Protein AF-A0A4R2PCA8-F1 (afdb_monomer)

Organism: NCBI:txid442528

Structure (mmCIF, N/CA/C/O backbone):
data_AF-A0A4R2PCA8-F1
#
_entry.id   AF-A0A4R2PCA8-F1
#
loop_
_atom_site.group_PDB
_atom_site.id
_atom_site.type_symbol
_atom_site.label_atom_id
_atom_site.label_alt_id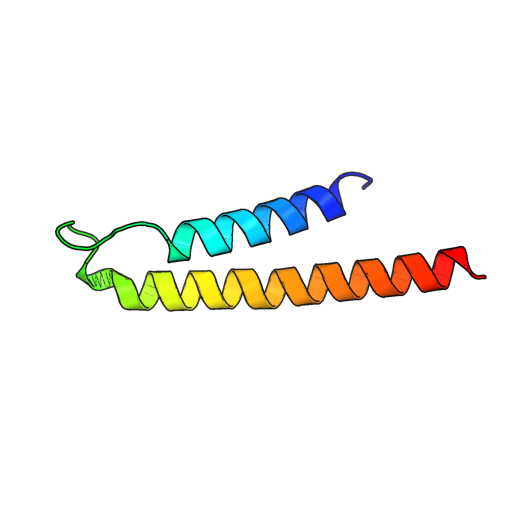
_atom_site.label_comp_id
_atom_site.label_asym_id
_atom_site.label_entity_id
_atom_site.label_seq_id
_atom_site.pdbx_PDB_ins_code
_atom_site.Cartn_x
_atom_site.Cartn_y
_atom_site.Cartn_z
_atom_site.occupancy
_atom_site.B_iso_or_equiv
_atom_site.auth_seq_id
_atom_site.auth_comp_id
_atom_site.auth_asym_id
_atom_site.auth_atom_id
_atom_site.pdbx_PDB_model_num
ATOM 1 N N . MET A 1 1 ? -11.533 12.785 8.709 1.00 52.66 1 MET A N 1
ATOM 2 C CA . MET A 1 1 ? -11.180 11.355 8.521 1.00 52.66 1 MET A CA 1
ATOM 3 C C . MET A 1 1 ? -12.222 10.566 7.709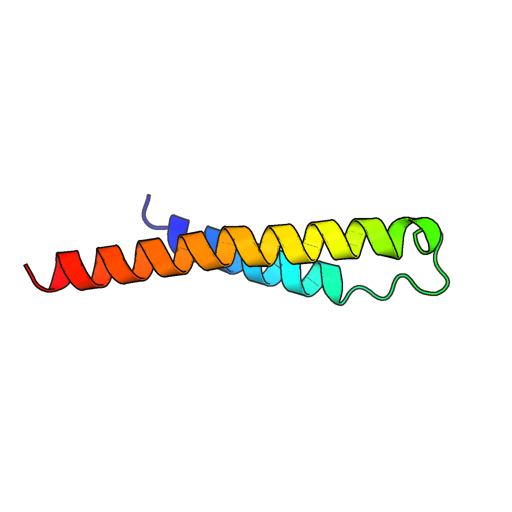 1.00 52.66 1 MET A C 1
ATOM 5 O O . MET A 1 1 ? -12.007 9.395 7.440 1.00 52.66 1 MET A O 1
ATOM 9 N N . GLU A 1 2 ? -13.300 11.193 7.222 1.00 54.19 2 GLU A N 1
ATOM 10 C CA . GLU A 1 2 ? -14.429 10.518 6.545 1.00 54.19 2 GLU A CA 1
ATOM 11 C C . GLU A 1 2 ? -14.160 10.094 5.085 1.00 54.19 2 GLU A C 1
ATOM 13 O O . GLU A 1 2 ? -14.987 9.439 4.462 1.00 54.19 2 GLU A O 1
ATOM 18 N N . ARG A 1 3 ? -12.990 10.437 4.525 1.00 61.69 3 ARG A N 1
ATOM 19 C CA . ARG A 1 3 ? -12.619 10.146 3.123 1.00 61.69 3 ARG A CA 1
ATOM 20 C C . ARG A 1 3 ? -11.584 9.026 2.972 1.00 61.69 3 ARG A C 1
ATOM 22 O O . ARG A 1 3 ? -11.219 8.687 1.852 1.00 61.69 3 ARG A O 1
ATOM 29 N N . LEU A 1 4 ? -11.114 8.450 4.081 1.00 70.50 4 LEU A N 1
ATOM 30 C CA . LEU A 1 4 ? -10.091 7.396 4.075 1.00 70.50 4 LEU A CA 1
ATOM 31 C C . LEU A 1 4 ? -10.530 6.131 3.307 1.00 70.50 4 LEU A C 1
ATOM 33 O O . LEU A 1 4 ? -9.739 5.654 2.498 1.00 70.50 4 LEU A O 1
ATOM 37 N N . PRO A 1 5 ? -11.776 5.622 3.443 1.00 72.19 5 PRO A N 1
ATOM 38 C C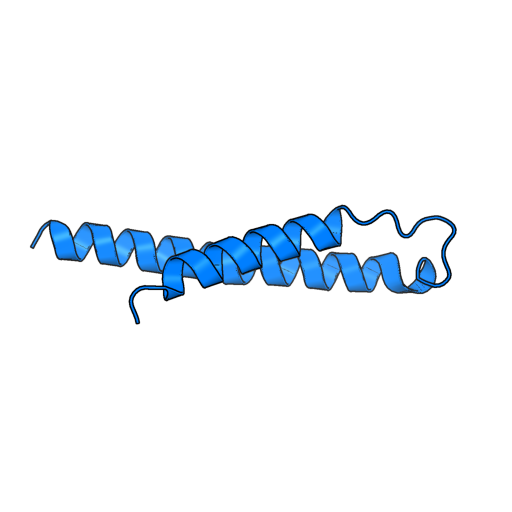A . PRO A 1 5 ? -12.208 4.430 2.704 1.00 72.19 5 PRO A CA 1
ATOM 39 C C . PRO A 1 5 ? -12.219 4.639 1.183 1.00 72.19 5 PRO A C 1
ATOM 41 O O . PRO A 1 5 ? -11.794 3.766 0.433 1.00 72.19 5 PRO A O 1
ATOM 44 N N . LEU A 1 6 ? -12.650 5.825 0.733 1.00 73.44 6 LEU A N 1
ATOM 45 C CA . LEU A 1 6 ? -12.629 6.232 -0.677 1.00 73.44 6 LEU A CA 1
ATOM 46 C C . LEU A 1 6 ? -11.201 6.350 -1.215 1.00 73.44 6 LEU A C 1
ATOM 48 O O . LEU A 1 6 ? -10.945 5.952 -2.347 1.00 73.44 6 LEU A O 1
ATOM 52 N N . LEU A 1 7 ? -10.274 6.870 -0.404 1.00 76.31 7 LEU A N 1
ATOM 53 C CA . LEU A 1 7 ? -8.866 6.978 -0.776 1.00 76.31 7 LEU A CA 1
ATOM 54 C C . LEU A 1 7 ? -8.236 5.592 -0.954 1.00 76.31 7 LEU A C 1
ATOM 56 O O . LEU A 1 7 ? -7.605 5.341 -1.974 1.00 76.31 7 LEU A O 1
ATOM 60 N N . TYR A 1 8 ? -8.474 4.668 -0.017 1.00 76.94 8 TYR A N 1
ATOM 61 C CA . TYR A 1 8 ? -7.992 3.291 -0.137 1.00 76.94 8 TYR A CA 1
ATOM 62 C C . TYR A 1 8 ? -8.590 2.579 -1.352 1.00 76.94 8 TYR A C 1
ATOM 64 O O . TYR A 1 8 ? -7.868 1.900 -2.080 1.00 76.94 8 TYR A O 1
ATOM 72 N N . PHE A 1 9 ? -9.883 2.774 -1.617 1.00 79.06 9 PHE A N 1
ATOM 73 C CA . PHE A 1 9 ? -10.535 2.214 -2.799 1.00 79.06 9 PHE A CA 1
ATOM 74 C C . PHE A 1 9 ? -9.937 2.763 -4.103 1.00 79.06 9 PHE A C 1
ATOM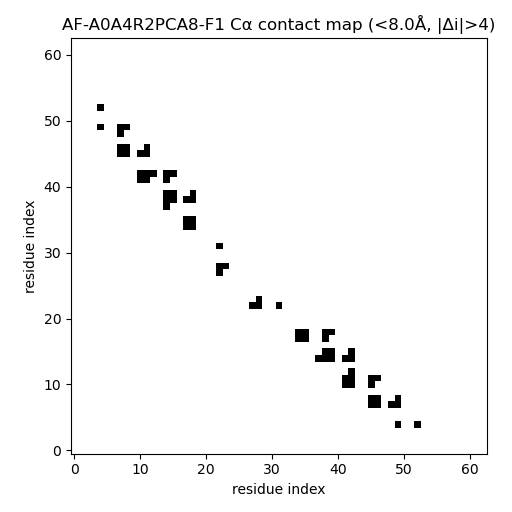 76 O O . PHE A 1 9 ? -9.634 1.993 -5.013 1.00 79.06 9 PHE A O 1
ATOM 83 N N . ALA A 1 10 ? -9.690 4.075 -4.175 1.00 81.94 10 ALA A N 1
ATOM 84 C CA . ALA A 1 10 ? -9.021 4.700 -5.314 1.00 81.94 10 ALA A CA 1
ATOM 85 C C . ALA A 1 10 ? -7.585 4.176 -5.501 1.00 81.94 10 ALA A C 1
ATOM 87 O O . ALA A 1 10 ? -7.166 3.961 -6.636 1.00 81.94 10 ALA A O 1
ATOM 88 N N . CYS A 1 11 ? -6.853 3.903 -4.415 1.00 81.00 11 CYS A N 1
ATOM 89 C CA . CYS A 1 11 ? -5.527 3.281 -4.474 1.00 81.00 11 CYS A CA 1
ATOM 90 C C . CYS A 1 11 ? -5.567 1.849 -5.031 1.00 81.00 11 CYS A C 1
ATOM 92 O O . CYS A 1 11 ? -4.719 1.503 -5.851 1.00 81.00 11 CYS A O 1
ATOM 94 N N . VAL A 1 12 ? -6.559 1.032 -4.653 1.00 85.06 12 VAL A N 1
ATOM 95 C CA . VAL A 1 12 ? -6.754 -0.302 -5.256 1.00 85.06 12 VAL A CA 1
ATOM 96 C C . VAL A 1 12 ? -7.043 -0.179 -6.753 1.00 85.06 12 VAL A C 1
ATOM 98 O O . VAL A 1 12 ? -6.454 -0.899 -7.558 1.00 85.06 12 VAL A O 1
ATOM 101 N N . LEU A 1 13 ? -7.906 0.764 -7.140 1.00 84.19 13 LEU A N 1
ATOM 102 C CA . LEU A 1 13 ? -8.258 1.003 -8.541 1.00 84.19 13 LEU A CA 1
ATOM 103 C C . LEU A 1 13 ? -7.048 1.465 -9.367 1.00 84.19 13 LEU A C 1
ATOM 105 O O . LEU A 1 13 ? -6.845 0.990 -10.482 1.00 84.19 13 LEU A O 1
ATOM 109 N N . ALA A 1 14 ? -6.213 2.339 -8.801 1.00 83.19 14 ALA A N 1
ATOM 110 C CA . ALA A 1 14 ? -4.964 2.785 -9.410 1.00 83.19 14 ALA A CA 1
ATOM 111 C C . ALA A 1 14 ? -3.942 1.644 -9.549 1.00 83.19 14 ALA A C 1
ATOM 113 O O . ALA A 1 14 ? -3.280 1.548 -10.579 1.00 83.19 14 ALA A O 1
ATOM 114 N N . GLY A 1 15 ? -3.848 0.745 -8.562 1.00 82.94 15 GLY A N 1
ATOM 115 C CA . GLY A 1 15 ? -3.000 -0.447 -8.643 1.00 82.94 15 GLY A CA 1
ATOM 116 C C . GLY A 1 15 ? -3.424 -1.393 -9.771 1.00 82.94 15 GLY A C 1
ATOM 117 O O . GLY A 1 15 ? -2.587 -1.837 -10.551 1.00 82.94 15 GLY A O 1
ATOM 118 N N . PHE A 1 16 ? -4.730 -1.625 -9.934 1.00 82.56 16 PHE A N 1
ATOM 119 C CA . PHE A 1 16 ? -5.261 -2.382 -11.074 1.00 82.56 16 PHE A CA 1
ATOM 120 C C . PHE A 1 16 ? -5.055 -1.674 -12.416 1.00 82.56 16 PHE A C 1
ATOM 122 O O . PHE A 1 16 ? -4.821 -2.339 -13.424 1.00 82.56 16 PHE A O 1
ATOM 129 N N . ALA A 1 17 ? -5.149 -0.343 -12.442 1.00 83.38 17 ALA A N 1
ATOM 130 C CA . ALA A 1 17 ? -4.868 0.436 -13.640 1.00 83.38 17 ALA A CA 1
ATOM 131 C C . ALA A 1 17 ? -3.402 0.282 -14.057 1.00 83.38 17 ALA A C 1
ATOM 133 O O . ALA A 1 17 ? -3.152 0.070 -15.237 1.00 83.38 17 ALA A O 1
ATOM 134 N N . LEU A 1 18 ? -2.466 0.298 -13.100 1.00 80.75 18 LEU A N 1
ATOM 135 C CA . LEU A 1 18 ? -1.034 0.112 -13.350 1.00 80.75 18 LEU A CA 1
ATOM 136 C C . LEU A 1 18 ? -0.729 -1.252 -13.992 1.00 80.75 18 LEU A C 1
ATOM 138 O O . LEU A 1 18 ? 0.005 -1.293 -14.971 1.00 80.75 18 LEU A O 1
ATOM 142 N N . LEU A 1 19 ? -1.377 -2.327 -13.523 1.00 79.56 19 LEU A N 1
ATOM 143 C CA . LEU A 1 19 ? -1.284 -3.677 -14.114 1.00 79.56 19 LEU A CA 1
ATOM 144 C C . LEU A 1 19 ? -1.878 -3.785 -15.527 1.00 79.56 19 LEU A C 1
ATOM 146 O O . LEU A 1 19 ? -1.628 -4.744 -16.249 1.00 79.56 19 LEU A O 1
ATOM 150 N N . LYS A 1 20 ? -2.742 -2.845 -15.915 1.00 77.94 20 LYS A N 1
ATOM 151 C CA . LYS A 1 20 ? -3.418 -2.833 -17.220 1.00 77.94 20 LYS A CA 1
ATOM 152 C C . LYS A 1 20 ? -2.808 -1.827 -18.194 1.00 77.94 20 LYS A C 1
ATOM 154 O O . LYS A 1 20 ? -3.321 -1.714 -19.308 1.00 77.94 20 LYS A O 1
ATOM 159 N N . VAL A 1 21 ? -1.752 -1.102 -17.810 1.00 78.25 21 VAL A N 1
ATOM 160 C CA . VAL A 1 21 ? -1.066 -0.174 -18.716 1.00 78.25 21 VAL A CA 1
ATOM 161 C C . VAL A 1 21 ? -0.291 -0.987 -19.757 1.00 78.25 21 VAL A C 1
ATOM 163 O O . VAL A 1 21 ? 0.622 -1.723 -19.389 1.00 78.25 21 VAL A O 1
ATOM 166 N N . PRO A 1 22 ? -0.603 -0.857 -21.059 1.00 71.56 22 PRO A N 1
ATOM 167 C CA . PRO A 1 22 ? 0.169 -1.523 -22.094 1.00 71.56 22 PRO A CA 1
ATOM 168 C C . PRO A 1 22 ? 1.547 -0.860 -22.195 1.00 71.56 22 PRO A C 1
ATOM 170 O O . PRO A 1 22 ? 1.687 0.226 -22.755 1.00 71.56 22 PRO A O 1
ATOM 173 N N . VAL A 1 23 ? 2.572 -1.511 -21.645 1.00 71.50 23 VAL A N 1
ATOM 174 C CA . VAL A 1 23 ? 3.975 -1.073 -21.766 1.00 71.50 23 VAL A CA 1
ATOM 175 C C . VAL A 1 23 ? 4.710 -1.725 -22.938 1.00 71.50 23 VAL A C 1
ATOM 177 O O . VAL A 1 23 ? 5.812 -1.298 -23.295 1.00 71.50 23 VAL A O 1
ATOM 180 N N . GLY A 1 24 ? 4.085 -2.711 -23.588 1.00 64.44 24 GLY A N 1
ATOM 181 C CA . GLY A 1 24 ? 4.611 -3.377 -24.777 1.00 64.44 24 GLY A CA 1
ATOM 182 C C . GLY A 1 24 ? 4.887 -2.388 -25.914 1.00 64.44 24 GLY A C 1
ATOM 183 O O . GLY A 1 24 ? 4.003 -1.646 -26.334 1.00 64.44 24 GLY A O 1
ATOM 184 N N . GLY A 1 25 ? 6.128 -2.371 -26.407 1.00 66.31 25 GLY A N 1
ATOM 185 C CA . GLY A 1 25 ? 6.570 -1.471 -27.481 1.00 66.31 25 GLY A CA 1
ATOM 186 C C . GLY A 1 25 ? 6.981 -0.063 -27.030 1.00 66.31 25 GLY A C 1
ATOM 187 O O . GLY A 1 25 ? 7.290 0.771 -27.877 1.00 66.31 25 GLY A O 1
ATOM 188 N N . THR A 1 26 ? 7.020 0.211 -25.720 1.00 76.12 26 THR A N 1
ATOM 189 C CA . THR A 1 26 ? 7.463 1.501 -25.160 1.00 76.12 26 THR A CA 1
ATOM 190 C C . THR A 1 26 ? 8.830 1.395 -24.473 1.00 76.12 26 THR A C 1
ATOM 192 O O . THR A 1 26 ? 9.307 0.302 -24.173 1.00 76.12 26 THR A O 1
ATOM 195 N N . PHE A 1 27 ? 9.452 2.537 -24.151 1.00 70.06 27 PHE A N 1
ATOM 196 C CA . PHE A 1 27 ? 10.697 2.609 -23.364 1.00 70.06 27 PHE A CA 1
ATOM 197 C C . PHE A 1 27 ? 10.585 1.946 -21.972 1.00 70.06 27 PHE A C 1
ATOM 199 O O . PHE A 1 27 ? 11.592 1.613 -21.356 1.00 70.06 27 PHE A O 1
ATOM 206 N N . LEU A 1 28 ? 9.359 1.720 -21.487 1.00 67.62 28 LEU A N 1
ATOM 207 C CA . LEU A 1 28 ? 9.067 1.073 -20.207 1.00 67.62 28 LEU A CA 1
ATOM 208 C C . LEU A 1 28 ? 8.942 -0.456 -20.310 1.00 67.62 28 LEU A C 1
ATOM 210 O O . LEU A 1 28 ? 8.749 -1.103 -19.286 1.00 67.62 28 LEU A O 1
ATOM 214 N N . ALA A 1 29 ? 9.106 -1.054 -21.496 1.00 73.88 29 ALA A N 1
ATOM 215 C CA . ALA A 1 29 ? 9.036 -2.507 -21.676 1.00 73.88 29 ALA A CA 1
ATOM 216 C C . ALA A 1 29 ? 10.077 -3.278 -20.835 1.00 73.88 29 ALA A C 1
ATOM 218 O O . ALA A 1 29 ? 9.837 -4.411 -20.4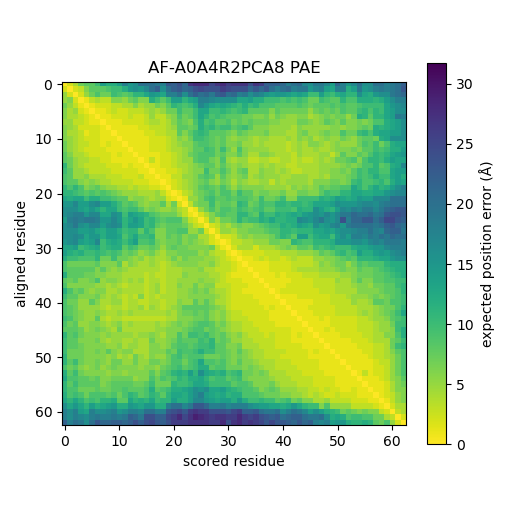39 1.00 73.88 29 ALA A O 1
ATOM 219 N N . GLY A 1 30 ? 11.220 -2.662 -20.505 1.00 77.81 30 GLY A N 1
ATOM 220 C CA . GLY A 1 30 ? 12.209 -3.255 -19.591 1.00 77.81 30 GLY A CA 1
ATOM 221 C C . GLY A 1 30 ? 11.813 -3.210 -18.108 1.00 77.81 30 GLY A C 1
ATOM 222 O O . GLY A 1 30 ? 12.441 -3.870 -17.286 1.00 77.81 30 GLY A O 1
ATOM 223 N N . LEU A 1 31 ? 10.787 -2.432 -17.758 1.00 79.25 31 LEU A N 1
ATOM 224 C CA . LEU A 1 31 ? 10.279 -2.248 -16.394 1.00 79.25 31 LEU A CA 1
ATOM 225 C C . LEU A 1 31 ? 8.945 -2.967 -16.165 1.00 79.25 31 LEU A C 1
ATOM 227 O O . LEU A 1 31 ? 8.387 -2.850 -15.078 1.00 79.25 31 LEU A O 1
ATOM 231 N N . ASP A 1 32 ? 8.459 -3.716 -17.156 1.00 80.56 32 ASP A N 1
ATOM 232 C CA . ASP A 1 32 ? 7.173 -4.420 -17.130 1.00 80.56 32 ASP A CA 1
ATOM 233 C C . ASP A 1 32 ? 7.028 -5.273 -15.859 1.00 80.56 32 ASP A C 1
ATOM 235 O O . ASP A 1 32 ? 6.137 -5.069 -15.039 1.00 80.56 32 ASP A O 1
ATOM 239 N N . GLN A 1 33 ? 8.042 -6.095 -15.576 1.00 81.94 33 GLN A N 1
ATOM 240 C CA . GLN A 1 33 ? 8.085 -6.925 -14.372 1.00 81.94 33 GLN A CA 1
ATOM 241 C C . GLN A 1 33 ? 8.069 -6.108 -13.065 1.00 81.94 33 GLN A C 1
ATOM 243 O O . GLN A 1 33 ? 7.496 -6.541 -12.067 1.00 81.94 33 GLN A O 1
ATOM 248 N N . VAL A 1 34 ? 8.693 -4.926 -13.042 1.00 85.56 34 VAL A N 1
ATOM 249 C CA . VAL A 1 34 ? 8.715 -4.055 -11.853 1.00 85.56 34 VAL A CA 1
ATOM 250 C C . VAL A 1 34 ? 7.345 -3.411 -11.638 1.00 85.56 34 VAL A C 1
ATOM 252 O O . VAL A 1 34 ? 6.872 -3.345 -10.502 1.00 85.56 34 VAL A O 1
ATOM 255 N N . LEU A 1 35 ? 6.700 -2.962 -12.716 1.00 83.81 35 LEU A N 1
ATOM 256 C CA . LEU A 1 35 ? 5.358 -2.380 -12.689 1.00 83.81 35 LEU A CA 1
ATOM 257 C C . LEU A 1 35 ? 4.317 -3.408 -12.242 1.00 83.81 35 LEU A C 1
ATOM 259 O O . LEU A 1 35 ? 3.476 -3.080 -11.401 1.00 83.81 35 LEU A O 1
ATOM 263 N N . ASP A 1 36 ? 4.437 -4.651 -12.705 1.00 84.62 36 ASP A N 1
ATOM 264 C CA . ASP A 1 36 ? 3.577 -5.754 -12.279 1.00 84.62 36 ASP A CA 1
ATOM 265 C C . ASP A 1 36 ? 3.729 -6.066 -10.789 1.00 84.62 36 ASP A C 1
ATOM 267 O O . ASP A 1 36 ? 2.74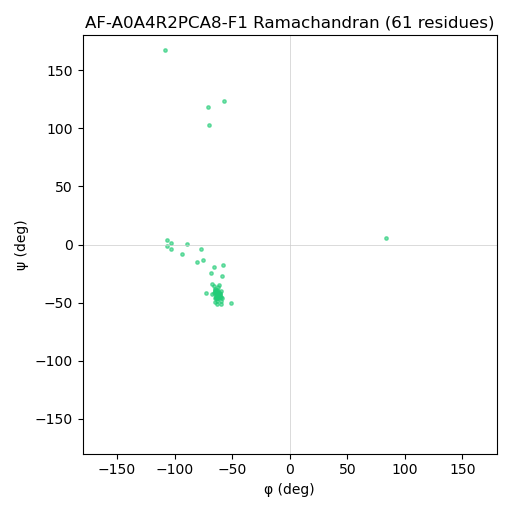0 -6.127 -10.052 1.00 84.62 36 ASP A O 1
ATOM 271 N N . ILE A 1 37 ? 4.965 -6.191 -10.297 1.00 87.94 37 ILE A N 1
ATOM 272 C CA . ILE A 1 37 ? 5.223 -6.438 -8.871 1.00 87.94 37 ILE A CA 1
ATOM 273 C C . ILE A 1 37 ? 4.649 -5.299 -8.017 1.00 87.94 37 ILE A C 1
ATOM 275 O O . ILE A 1 37 ? 3.980 -5.551 -7.011 1.00 87.94 37 ILE A O 1
ATOM 279 N N . MET A 1 38 ? 4.865 -4.047 -8.426 1.00 87.25 38 MET A N 1
ATOM 280 C CA . MET A 1 38 ? 4.356 -2.874 -7.712 1.00 87.25 38 MET A CA 1
ATOM 281 C C . MET A 1 38 ? 2.826 -2.803 -7.731 1.00 87.25 38 MET A C 1
ATOM 283 O O . MET A 1 38 ? 2.218 -2.514 -6.698 1.00 87.25 38 MET A O 1
ATOM 287 N N . GLY A 1 39 ? 2.195 -3.101 -8.868 1.00 85.19 39 GLY A N 1
ATOM 288 C CA . GLY A 1 39 ? 0.741 -3.132 -9.005 1.00 85.19 39 GLY A CA 1
ATOM 289 C C . GLY A 1 39 ? 0.103 -4.222 -8.143 1.00 85.19 39 GLY A C 1
ATOM 290 O O . GLY A 1 39 ? -0.833 -3.941 -7.391 1.00 85.19 39 GLY A O 1
ATOM 291 N N . ILE A 1 40 ? 0.654 -5.439 -8.168 1.00 88.12 40 ILE A N 1
ATOM 292 C CA . ILE A 1 40 ? 0.181 -6.567 -7.351 1.00 88.12 40 ILE A CA 1
ATOM 293 C C . ILE A 1 40 ? 0.331 -6.255 -5.859 1.00 88.12 40 ILE A C 1
ATOM 295 O O . ILE A 1 40 ? -0.614 -6.460 -5.090 1.00 88.12 40 ILE A O 1
ATOM 299 N N . LEU A 1 41 ? 1.488 -5.732 -5.437 1.00 89.44 41 LEU A N 1
ATOM 300 C CA . LEU A 1 41 ? 1.730 -5.361 -4.040 1.00 89.44 41 LEU A CA 1
ATOM 301 C C . LEU A 1 41 ? 0.772 -4.263 -3.578 1.00 89.44 41 LEU A C 1
ATOM 303 O O . LEU A 1 41 ? 0.162 -4.392 -2.513 1.00 89.44 41 LEU A O 1
ATOM 307 N N . ALA A 1 42 ? 0.593 -3.215 -4.385 1.00 86.44 42 ALA A N 1
ATOM 308 C CA . ALA A 1 42 ? -0.323 -2.127 -4.072 1.00 86.44 42 ALA A CA 1
ATOM 309 C C . ALA A 1 42 ? -1.762 -2.641 -3.916 1.00 86.44 42 ALA A C 1
ATOM 311 O O . ALA A 1 42 ? -2.391 -2.398 -2.884 1.00 86.44 42 ALA A O 1
ATOM 312 N N . VAL A 1 43 ? -2.268 -3.406 -4.889 1.00 88.69 43 VAL A N 1
ATOM 313 C CA . VAL A 1 43 ? -3.620 -3.981 -4.830 1.00 88.69 43 VAL A CA 1
ATOM 314 C C . VAL A 1 43 ? -3.782 -4.872 -3.600 1.00 88.69 43 VAL A C 1
ATOM 316 O O . VAL A 1 43 ? -4.764 -4.725 -2.875 1.00 88.69 43 VAL A O 1
ATOM 319 N N . THR A 1 44 ? -2.820 -5.754 -3.326 1.00 89.06 44 THR A N 1
ATOM 320 C CA . THR A 1 44 ? -2.899 -6.715 -2.215 1.00 89.06 44 THR A CA 1
ATOM 321 C C . THR A 1 44 ? -2.950 -6.011 -0.861 1.00 89.06 44 THR A C 1
ATOM 323 O O . THR A 1 44 ? -3.853 -6.265 -0.062 1.00 89.06 44 THR A O 1
ATOM 326 N N . ILE A 1 45 ? -2.019 -5.088 -0.605 1.00 88.56 45 ILE A N 1
ATOM 327 C CA . ILE A 1 45 ? -1.924 -4.395 0.686 1.00 88.56 45 ILE A CA 1
ATOM 328 C C . ILE A 1 45 ? -3.165 -3.530 0.916 1.00 88.56 45 ILE A C 1
ATOM 330 O O . ILE A 1 45 ? -3.803 -3.628 1.967 1.00 88.56 45 ILE A O 1
ATOM 334 N N . PHE A 1 46 ? -3.550 -2.712 -0.068 1.00 84.88 46 PHE A N 1
ATOM 335 C CA . PHE A 1 46 ? -4.712 -1.839 0.085 1.00 84.88 46 PHE A CA 1
ATOM 336 C C . PHE A 1 46 ? -6.023 -2.629 0.171 1.00 84.88 46 PHE A C 1
ATOM 338 O O . PHE A 1 46 ? -6.906 -2.244 0.938 1.00 84.88 46 PHE A O 1
ATOM 345 N N . SER A 1 47 ? -6.146 -3.758 -0.534 1.00 84.81 47 SER A N 1
ATOM 346 C CA . SER A 1 47 ? -7.319 -4.632 -0.430 1.00 84.81 47 SER A CA 1
ATOM 347 C C . SER A 1 47 ? -7.477 -5.213 0.980 1.00 84.81 47 SER A C 1
ATOM 349 O O . SER A 1 47 ? -8.566 -5.132 1.553 1.00 84.81 47 SER A O 1
ATOM 351 N N . ILE A 1 48 ? -6.389 -5.691 1.598 1.00 87.38 48 ILE A N 1
ATOM 352 C CA . ILE A 1 48 ? -6.406 -6.189 2.986 1.00 87.38 48 ILE A CA 1
ATOM 353 C C . ILE A 1 48 ? -6.839 -5.085 3.961 1.00 87.38 48 ILE A C 1
ATOM 355 O O . ILE A 1 48 ? -7.675 -5.322 4.835 1.00 87.38 48 ILE A O 1
ATOM 359 N N . VAL A 1 49 ? -6.317 -3.865 3.797 1.00 85.38 49 VAL A N 1
ATOM 360 C CA . VAL A 1 49 ? -6.663 -2.720 4.657 1.00 85.38 49 VAL A CA 1
ATOM 361 C C . VAL A 1 49 ? -8.150 -2.370 4.553 1.00 85.38 49 VAL A C 1
ATOM 363 O O . VAL A 1 49 ? -8.802 -2.164 5.579 1.00 85.38 49 VAL A O 1
ATOM 366 N N . ILE A 1 50 ? -8.716 -2.338 3.342 1.00 82.75 50 ILE A N 1
ATOM 367 C CA . ILE A 1 50 ? -10.149 -2.064 3.139 1.00 82.75 50 ILE A CA 1
ATOM 368 C C . ILE A 1 50 ? -11.008 -3.163 3.762 1.00 82.75 50 ILE A C 1
ATOM 370 O O . ILE A 1 50 ? -11.993 -2.850 4.434 1.00 82.75 50 ILE A O 1
ATOM 374 N N . LE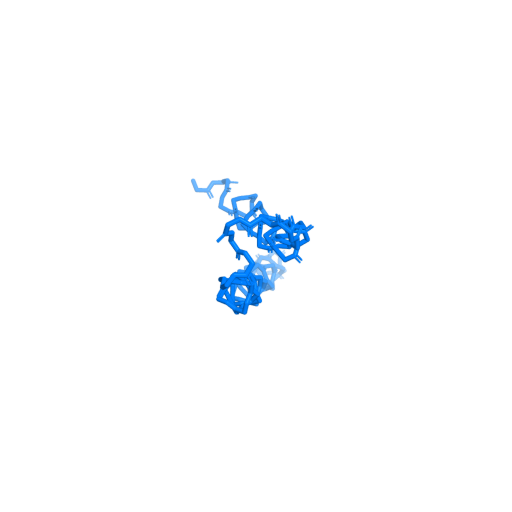U A 1 51 ? -10.638 -4.433 3.576 1.00 84.88 51 LEU A N 1
ATOM 375 C CA . LEU A 1 51 ? -11.354 -5.559 4.177 1.00 84.88 51 LEU A CA 1
ATOM 376 C C . LEU A 1 51 ? -11.347 -5.463 5.705 1.00 84.88 51 LEU A C 1
ATOM 378 O O . LEU A 1 51 ? -12.401 -5.586 6.328 1.00 84.88 51 LEU A O 1
ATOM 382 N N . TYR A 1 52 ? -10.195 -5.162 6.307 1.00 84.94 52 TYR A N 1
ATOM 383 C CA . TYR A 1 52 ? -10.084 -4.963 7.751 1.00 84.94 52 TYR A CA 1
ATOM 384 C C . TYR A 1 52 ? -10.972 -3.811 8.242 1.00 84.94 52 TYR A C 1
ATOM 386 O O . TYR A 1 52 ? -11.757 -3.984 9.176 1.00 84.94 52 TYR A O 1
ATOM 394 N N . LEU A 1 53 ? -10.909 -2.651 7.582 1.00 82.56 53 LEU A N 1
ATOM 395 C CA . LEU A 1 53 ? -11.746 -1.495 7.914 1.00 82.56 53 LEU A CA 1
ATOM 396 C C . LEU A 1 53 ? -13.243 -1.817 7.790 1.00 82.56 53 LEU A C 1
ATOM 398 O O . LEU A 1 53 ? -14.026 -1.414 8.651 1.00 82.56 53 LEU A O 1
ATOM 402 N N . GLY A 1 54 ? -13.638 -2.570 6.760 1.00 82.12 54 GLY A N 1
ATOM 403 C CA . GLY A 1 54 ? -15.015 -3.015 6.552 1.00 82.12 54 GLY A CA 1
ATOM 404 C C . GLY A 1 54 ? -15.508 -3.949 7.659 1.00 82.12 54 GLY A C 1
ATOM 405 O O . GLY A 1 54 ? -16.597 -3.744 8.196 1.00 82.12 54 GLY A O 1
ATOM 406 N N . VAL A 1 55 ? -14.689 -4.926 8.060 1.00 87.12 55 VAL A N 1
ATOM 407 C CA . VAL A 1 55 ? -15.011 -5.852 9.160 1.00 87.12 55 VAL A CA 1
ATOM 408 C C . VAL A 1 55 ? -15.135 -5.104 10.490 1.00 87.12 55 VAL A C 1
ATOM 410 O O . VAL A 1 55 ? -16.110 -5.303 11.215 1.00 87.12 55 VAL A O 1
ATOM 413 N N . VAL A 1 56 ? -14.206 -4.193 10.798 1.00 81.81 56 VAL A N 1
ATOM 414 C CA . VAL A 1 56 ? -14.267 -3.367 12.018 1.00 81.81 56 VAL A CA 1
ATOM 415 C C . VAL A 1 56 ? -15.506 -2.468 12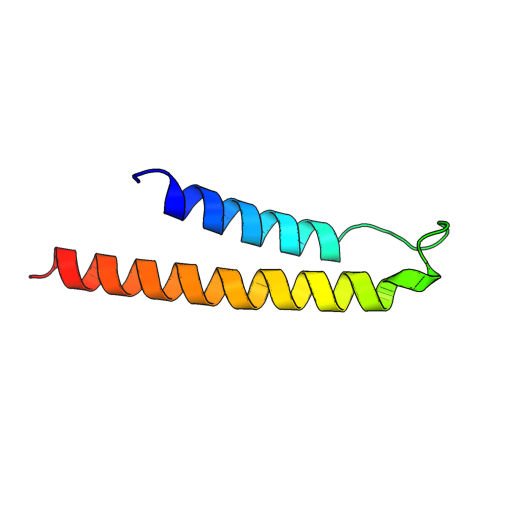.021 1.00 81.81 56 VAL A C 1
ATOM 417 O O . VAL A 1 56 ? -16.156 -2.328 13.058 1.00 81.81 56 VAL A O 1
ATOM 420 N N . ALA A 1 57 ? -15.873 -1.880 10.880 1.00 81.19 57 ALA A N 1
ATOM 421 C CA . ALA A 1 57 ? -17.080 -1.065 10.761 1.00 81.19 57 ALA A CA 1
ATOM 422 C C . ALA A 1 57 ? -18.364 -1.887 10.967 1.00 81.19 57 ALA A C 1
ATOM 424 O O . ALA A 1 57 ? -19.282 -1.426 11.647 1.00 81.19 57 ALA A O 1
ATOM 425 N N . LEU A 1 58 ? -18.422 -3.114 10.437 1.00 79.19 58 LEU A N 1
ATOM 426 C CA . LEU A 1 58 ? -19.543 -4.033 10.658 1.00 79.19 58 LEU A CA 1
ATOM 427 C C . LEU A 1 58 ? -19.665 -4.447 12.129 1.00 79.19 58 LEU A C 1
ATOM 429 O O . LEU A 1 58 ? -20.772 -4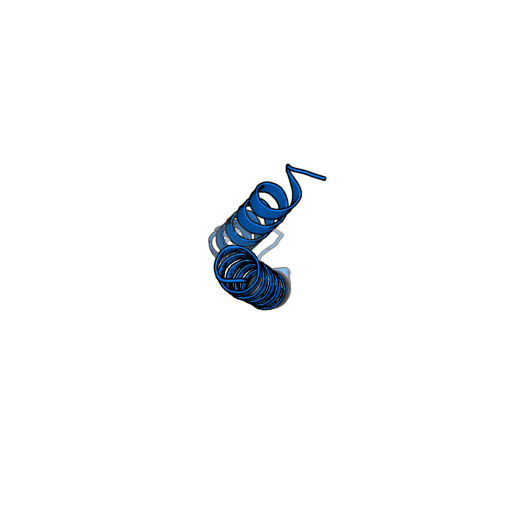.470 12.665 1.00 79.19 58 LEU A O 1
ATOM 433 N N . LEU A 1 59 ? -18.539 -4.725 12.790 1.00 82.62 59 LEU A N 1
ATOM 434 C CA . LEU A 1 59 ? -18.510 -5.082 14.210 1.00 82.62 59 LEU A CA 1
ATOM 435 C C . LEU A 1 59 ? -18.911 -3.905 15.111 1.00 82.62 59 LEU A C 1
ATOM 437 O O . LEU A 1 59 ? -19.712 -4.095 16.020 1.00 82.62 59 LEU A O 1
ATOM 441 N N . LYS A 1 60 ? -18.433 -2.684 14.828 1.00 69.06 60 LYS A N 1
ATOM 442 C CA . LYS A 1 60 ? -18.819 -1.468 15.570 1.00 69.06 60 LYS A CA 1
ATOM 443 C C . LYS A 1 60 ? -20.264 -1.033 15.354 1.00 69.06 60 LYS A C 1
ATOM 445 O O . LYS A 1 60 ? -20.791 -0.321 16.190 1.00 69.06 60 LYS A O 1
ATOM 450 N N . LYS A 1 61 ? -20.893 -1.399 14.234 1.00 55.28 61 LYS A N 1
ATOM 451 C CA . LYS A 1 61 ? -22.310 -1.088 13.983 1.00 55.28 61 LYS A CA 1
ATOM 452 C C . LYS A 1 61 ? -23.261 -2.067 14.683 1.00 55.28 61 LYS A C 1
ATOM 454 O O . LYS A 1 61 ? -24.456 -1.796 14.760 1.00 55.28 61 LYS A O 1
ATOM 459 N N . LYS A 1 62 ? -22.751 -3.213 15.144 1.00 48.44 62 LYS A N 1
ATOM 460 C CA . LYS A 1 62 ? -23.544 -4.271 15.784 1.00 48.44 62 LYS A CA 1
ATOM 461 C C . LYS A 1 62 ? -23.410 -4.300 17.318 1.00 48.44 62 LYS A C 1
ATOM 463 O O . LYS A 1 62 ? -24.103 -5.095 17.945 1.00 48.44 62 LYS A O 1
ATOM 468 N N . PHE A 1 63 ? -22.557 -3.451 17.892 1.00 45.28 63 PHE A N 1
ATOM 469 C CA . PHE A 1 63 ? -22.439 -3.171 19.328 1.00 45.28 63 PHE A CA 1
ATOM 470 C C . PHE A 1 63 ? -22.871 -1.733 19.606 1.00 45.28 63 PHE A C 1
ATOM 472 O O . PHE A 1 63 ? -23.377 -1.493 20.721 1.00 45.28 63 PHE A O 1
#

pLDDT: mean 77.99, std 10.17, range [45.28, 89.44]

Foldseek 3Di:
DVCVLVVLVVQLVVLVVLLVDPCPPHPCPVCNVVSPVSSVVSNVVSVVVNVVVVVVVVVVVVD

Nearest PDB structures (foldseek):
  8pn9-assembly1_H  TM=8.102E-01  e=6.946E+00  Homo sapiens
  7nk7-assembly1_G  TM=4.864E-01  e=5.770E+00  Mycolicibacterium smegmatis MC2 155
  8qaf-assembly1_A  TM=3.549E-01  e=9.465E+00  synthetic construct

Mean predicted aligned error: 7.84 Å

Radius of gyration: 15.51 Å; Cα contacts (8 Å, |Δi|>4): 36; chains: 1; bounding box: 36×18×47 Å

Secondary structure (DSSP, 8-state):
-TTHHHHHHHHHHHHHHHHT---TTSTTGGGHHHHHHHHHHHHHHHHHHHHHHHHHHHHHH--

Solvent-accessible surface area (backbone atoms only — not comparable to full-atom values): 3538 Å² total; per-residue (Å²): 126,93,58,54,68,62,50,42,50,50,48,27,52,50,17,53,48,53,61,64,57,85,37,80,95,46,95,50,46,88,42,46,71,57,45,42,53,52,14,52,51,43,28,52,55,37,47,53,52,52,53,51,53,51,52,53,52,55,53,63,73,74,109

Sequence (63 aa):
MERLPLLYFACVLAGFALLKVPVGGTFLAGLDQVLDIMGILAVTIFSIVILYLGVVALLKKKF